Protein AF-X1DKK3-F1 (afdb_monomer_lite)

pLDDT: mean 79.42, std 13.11, range [41.56, 94.38]

Organism: NCBI:txid412755

Secondary structure (DSSP, 8-state):
-HHHHHHHHHHHHTS--HHHHHHHHTT-HHHHHHHHHT--HHHHHHHHHHHHHHGGGS-HHHHHHHHHHHHHHHHHTT---

Foldseek 3Di:
DVVVVVVVVVVCVQEPALVQLVVCLVPPLVSNLVNLLRHDPVRVVVSCVVVVVCLVVDDPSSNVSVVVSVVCCVPCNNVPD

Structure (mmCIF, N/CA/C/O backbone):
data_AF-X1DKK3-F1
#
_entry.id   AF-X1DKK3-F1
#
loop_
_atom_site.group_PDB
_atom_site.id
_atom_site.type_symbol
_atom_site.label_atom_id
_atom_site.label_alt_id
_atom_site.label_comp_id
_atom_site.label_asym_id
_atom_site.label_entity_id
_atom_site.label_seq_id
_atom_site.pdbx_PDB_ins_code
_atom_site.Cartn_x
_atom_site.Cartn_y
_atom_site.Cartn_z
_atom_site.occupancy
_atom_site.B_iso_or_equiv
_atom_site.auth_seq_id
_atom_site.auth_comp_id
_atom_site.auth_asym_id
_atom_site.auth_atom_id
_atom_site.pdbx_PDB_model_num
ATOM 1 N N . MET A 1 1 ? -14.893 -13.200 26.616 1.00 57.75 1 MET A N 1
ATOM 2 C CA .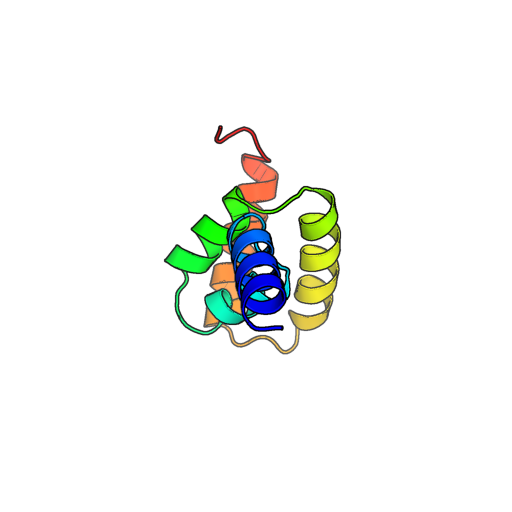 MET A 1 1 ? -13.996 -13.558 25.489 1.00 57.75 1 MET A CA 1
ATOM 3 C C . MET A 1 1 ? -14.488 -12.976 24.158 1.00 57.75 1 MET A C 1
ATOM 5 O O . MET A 1 1 ? -13.741 -12.239 23.528 1.00 57.75 1 MET A O 1
ATOM 9 N N . ILE A 1 2 ? -15.760 -13.183 23.789 1.00 64.62 2 ILE A N 1
ATOM 10 C CA . ILE A 1 2 ? -16.375 -12.641 22.555 1.00 64.62 2 ILE A CA 1
ATOM 11 C C . ILE A 1 2 ? -16.349 -11.098 22.490 1.00 64.62 2 ILE A C 1
ATOM 13 O O . ILE A 1 2 ? -16.064 -10.537 21.434 1.00 64.62 2 ILE A O 1
ATOM 17 N N . SER A 1 3 ? -16.571 -10.393 23.608 1.00 65.25 3 SER A N 1
ATOM 18 C CA . SER A 1 3 ? -16.542 -8.918 23.644 1.00 65.25 3 SER A CA 1
ATOM 19 C C . SER A 1 3 ? -15.147 -8.327 23.401 1.00 65.25 3 SER A C 1
ATOM 21 O O . SER A 1 3 ? -15.031 -7.346 22.676 1.00 65.25 3 SER A O 1
ATOM 23 N N . ARG A 1 4 ? -14.080 -8.948 23.930 1.00 57.84 4 ARG A N 1
ATOM 24 C CA . ARG A 1 4 ? -12.682 -8.538 23.683 1.00 57.84 4 ARG A CA 1
ATOM 25 C C . ARG A 1 4 ? -12.276 -8.760 22.226 1.00 57.84 4 ARG A C 1
ATOM 27 O O . ARG A 1 4 ? -11.621 -7.897 21.658 1.00 57.84 4 ARG A O 1
ATOM 34 N N . ILE A 1 5 ? -12.712 -9.860 21.606 1.00 59.69 5 ILE A N 1
ATOM 35 C CA . ILE A 1 5 ? -12.466 -10.130 20.179 1.00 59.69 5 ILE A CA 1
ATOM 36 C C . ILE A 1 5 ? -13.222 -9.123 19.301 1.00 59.69 5 ILE A C 1
ATOM 38 O O . ILE A 1 5 ? -12.640 -8.565 18.375 1.00 59.69 5 ILE A O 1
ATOM 42 N N . LYS A 1 6 ? -14.494 -8.826 19.611 1.00 61.44 6 LYS A N 1
ATOM 43 C CA . LYS A 1 6 ? -15.266 -7.783 18.911 1.00 61.44 6 LYS A CA 1
ATOM 44 C C . LYS A 1 6 ? -14.653 -6.390 19.083 1.00 61.44 6 LYS A C 1
ATOM 46 O O . LYS A 1 6 ? -14.579 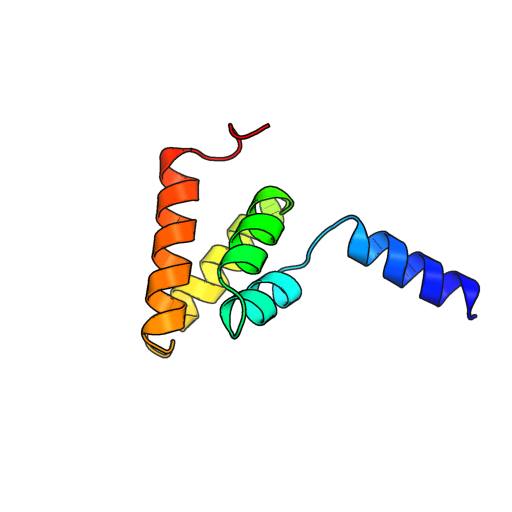-5.652 18.110 1.00 61.44 6 LYS A O 1
ATOM 51 N N . ALA A 1 7 ? -14.174 -6.047 20.278 1.00 57.91 7 ALA A N 1
ATOM 52 C CA . ALA A 1 7 ? -13.492 -4.780 20.539 1.00 57.91 7 ALA A CA 1
ATOM 53 C C . ALA A 1 7 ? -12.135 -4.688 19.822 1.00 57.91 7 ALA A C 1
ATOM 55 O O . ALA A 1 7 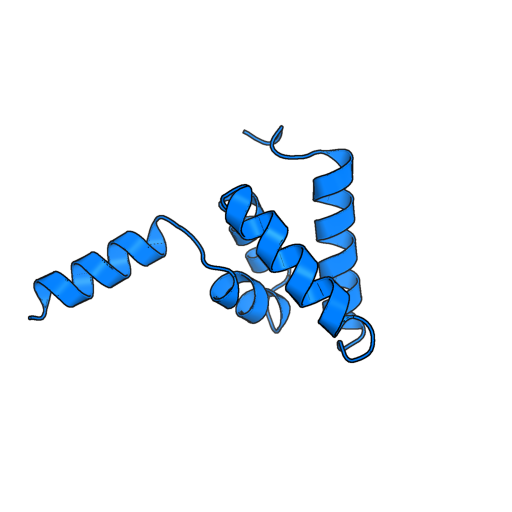? -11.796 -3.631 19.302 1.00 57.91 7 ALA A O 1
ATOM 56 N N . GLY A 1 8 ? -11.391 -5.795 19.736 1.00 56.75 8 GLY A N 1
ATOM 57 C CA . GLY A 1 8 ? -10.166 -5.888 18.939 1.00 56.75 8 GLY A CA 1
ATOM 58 C C . GLY A 1 8 ? -10.435 -5.703 17.445 1.00 56.75 8 GLY A C 1
ATOM 59 O O . GLY A 1 8 ? -9.765 -4.903 16.803 1.00 56.75 8 GLY A O 1
ATOM 60 N N . LYS A 1 9 ? -11.479 -6.355 16.912 1.00 54.81 9 LYS A N 1
ATOM 61 C CA . LYS A 1 9 ? -11.929 -6.157 15.524 1.00 54.81 9 LYS A CA 1
ATOM 62 C C . LYS A 1 9 ? -12.392 -4.722 15.258 1.00 54.81 9 LYS A C 1
ATOM 64 O O . LYS A 1 9 ? -12.053 -4.179 14.218 1.00 54.81 9 LYS A O 1
ATOM 69 N N . ARG A 1 10 ? -13.103 -4.097 16.204 1.00 57.50 10 ARG A N 1
ATOM 70 C CA . ARG A 1 10 ? -13.559 -2.701 16.098 1.00 57.50 10 ARG A CA 1
ATOM 71 C C . ARG A 1 10 ? -12.395 -1.699 16.127 1.00 57.50 10 ARG A C 1
ATOM 73 O O . ARG A 1 10 ? -12.344 -0.803 15.300 1.00 57.50 10 ARG A O 1
ATOM 80 N N . LYS A 1 11 ? -11.409 -1.901 17.006 1.00 56.00 11 LYS A N 1
ATOM 81 C CA . LYS A 1 11 ? -10.167 -1.105 17.014 1.00 56.00 11 LYS A CA 1
ATOM 82 C C . LYS A 1 11 ? -9.338 -1.281 15.741 1.00 56.00 11 LYS A C 1
ATOM 84 O O . LYS A 1 11 ? -8.704 -0.329 15.302 1.00 56.00 11 LYS A O 1
ATOM 89 N N . SER A 1 12 ? -9.340 -2.484 15.165 1.00 53.00 12 SER A N 1
ATOM 90 C CA . SER A 1 12 ? -8.698 -2.763 13.875 1.00 53.00 12 SER A CA 1
ATOM 91 C C . SER A 1 12 ? -9.439 -2.107 12.711 1.00 53.00 12 SER A C 1
ATOM 93 O O . SER A 1 12 ? -8.795 -1.637 11.788 1.00 53.00 12 SER A O 1
ATOM 95 N N . SER A 1 13 ? -10.774 -2.032 12.749 1.00 56.84 13 SER A N 1
ATOM 96 C CA . SER A 1 13 ? -11.543 -1.300 11.734 1.00 56.84 13 SER A CA 1
ATOM 97 C C . SER A 1 13 ? -11.407 0.221 11.845 1.00 56.84 13 SER A C 1
ATOM 99 O O . SER A 1 13 ? -11.716 0.914 10.891 1.00 56.84 13 SER A O 1
ATOM 101 N N . GLU A 1 14 ? -10.963 0.738 12.994 1.00 63.25 14 GLU A N 1
ATOM 102 C CA . GLU A 1 14 ? -10.718 2.172 13.219 1.00 63.25 14 GLU A CA 1
ATOM 103 C C . GLU A 1 14 ? -9.299 2.611 12.801 1.00 63.25 14 GLU A C 1
ATOM 105 O O . GLU A 1 14 ? -9.018 3.804 12.791 1.00 63.25 14 GLU A O 1
ATOM 110 N N . ASN A 1 15 ? -8.384 1.680 12.498 1.00 66.25 15 ASN A N 1
ATOM 111 C CA . ASN A 1 15 ? -7.033 1.988 12.017 1.00 66.25 15 ASN A CA 1
ATOM 112 C C . ASN A 1 15 ? -6.568 0.900 11.037 1.00 66.25 15 ASN A C 1
ATOM 114 O O . ASN A 1 15 ? -6.164 -0.175 11.500 1.00 66.25 15 ASN A O 1
ATOM 118 N N . PRO A 1 16 ? -6.586 1.161 9.721 1.00 74.19 16 PRO A N 1
ATOM 119 C CA . PRO A 1 16 ? -6.096 0.197 8.752 1.00 74.19 16 PRO A CA 1
ATOM 120 C C . PRO A 1 16 ? -4.638 -0.189 9.014 1.00 74.19 16 PRO A C 1
ATOM 122 O O . PRO A 1 16 ? -3.807 0.639 9.396 1.00 74.19 16 PRO A O 1
ATOM 125 N N . THR A 1 17 ? -4.316 -1.460 8.791 1.00 83.38 17 THR A N 1
ATOM 126 C CA . THR A 1 17 ? -2.952 -1.982 8.915 1.00 83.38 17 THR A CA 1
ATOM 127 C C . THR A 1 17 ? -2.241 -2.042 7.561 1.00 83.38 17 THR A C 1
ATOM 129 O O . THR A 1 17 ? -2.858 -2.018 6.497 1.00 83.38 17 THR A O 1
ATOM 132 N N . ILE A 1 18 ? -0.916 -2.208 7.595 1.00 81.81 18 ILE A N 1
ATOM 133 C CA . ILE A 1 18 ? -0.086 -2.478 6.406 1.00 81.81 18 ILE A CA 1
ATOM 134 C C . ILE A 1 18 ? -0.601 -3.716 5.653 1.00 81.81 18 ILE A C 1
ATOM 136 O O . ILE A 1 18 ? -0.636 -3.734 4.424 1.00 81.81 18 ILE A O 1
ATOM 140 N N . GLN A 1 19 ? -1.050 -4.743 6.382 1.00 82.69 19 GLN A N 1
ATOM 141 C CA . GLN A 1 19 ? -1.594 -5.963 5.788 1.00 82.69 19 GLN A CA 1
ATOM 142 C C . GLN A 1 19 ? -2.917 -5.706 5.057 1.00 82.69 19 GLN A C 1
ATOM 144 O O . GLN A 1 19 ? -3.131 -6.273 3.984 1.00 82.69 19 GLN A O 1
ATOM 149 N N . ASP A 1 20 ? -3.782 -4.841 5.593 1.00 82.88 20 ASP A N 1
ATOM 150 C CA . ASP A 1 20 ? -5.034 -4.462 4.929 1.00 82.88 20 ASP A CA 1
ATOM 151 C C . ASP A 1 20 ? -4.749 -3.759 3.599 1.00 82.88 20 ASP A C 1
ATOM 153 O O . ASP A 1 20 ? -5.399 -4.049 2.592 1.00 82.88 20 ASP A O 1
ATOM 157 N N . PHE A 1 21 ? -3.726 -2.898 3.569 1.00 86.06 21 PHE A N 1
ATOM 158 C CA . PHE A 1 21 ? -3.287 -2.233 2.344 1.00 86.06 21 PHE A CA 1
ATOM 159 C C . PHE A 1 21 ? -2.743 -3.224 1.310 1.00 86.06 21 PHE A C 1
ATOM 161 O O . PHE A 1 21 ? -3.175 -3.206 0.159 1.00 86.06 21 PHE A O 1
ATOM 168 N N . ILE A 1 22 ? -1.842 -4.127 1.714 1.00 84.50 22 ILE A N 1
ATOM 169 C CA . ILE A 1 22 ? -1.278 -5.152 0.819 1.00 84.50 22 ILE A CA 1
ATOM 170 C C . ILE A 1 22 ? -2.387 -6.053 0.263 1.00 84.50 22 ILE A C 1
ATOM 172 O O . ILE A 1 22 ? -2.400 -6.359 -0.928 1.00 84.50 22 ILE A O 1
ATOM 176 N N . THR A 1 23 ? -3.355 -6.431 1.100 1.00 87.56 23 THR A N 1
ATOM 177 C CA . THR A 1 23 ? -4.511 -7.235 0.676 1.00 87.56 23 THR A CA 1
ATOM 178 C C . THR A 1 23 ? -5.368 -6.476 -0.340 1.00 87.56 23 THR A C 1
ATOM 180 O O . THR A 1 23 ? -5.808 -7.047 -1.335 1.00 87.56 23 THR A O 1
ATOM 183 N N . ALA A 1 24 ? -5.589 -5.175 -0.133 1.00 86.06 24 ALA A N 1
ATOM 184 C CA . ALA A 1 24 ? -6.349 -4.352 -1.069 1.00 86.06 24 ALA A CA 1
ATOM 185 C C . ALA A 1 24 ? -5.621 -4.153 -2.407 1.00 86.06 24 ALA A C 1
ATOM 187 O O . ALA A 1 24 ? -6.260 -4.206 -3.458 1.00 86.06 24 ALA A O 1
ATOM 188 N N . LEU A 1 25 ? -4.295 -4.007 -2.384 1.00 84.69 25 LEU A N 1
ATOM 189 C CA . LEU A 1 25 ? -3.463 -3.922 -3.586 1.00 84.69 25 LEU A CA 1
ATOM 190 C C . LEU A 1 25 ? -3.593 -5.153 -4.498 1.00 84.69 25 LEU A C 1
ATOM 192 O O . LEU A 1 25 ? -3.461 -5.024 -5.712 1.00 84.69 25 LEU A O 1
ATOM 196 N N . GLN A 1 26 ? -3.872 -6.330 -3.934 1.00 83.69 26 GLN A N 1
ATOM 197 C CA . GLN A 1 26 ? -3.992 -7.576 -4.698 1.00 83.69 26 GLN A CA 1
ATOM 198 C C . GLN A 1 26 ? -5.308 -7.712 -5.478 1.00 83.69 26 GL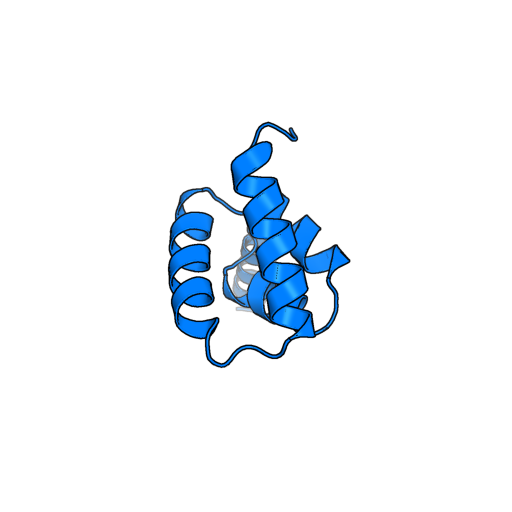N A C 1
ATOM 200 O O . GLN A 1 26 ? -5.368 -8.525 -6.397 1.00 83.69 26 GLN A O 1
ATOM 205 N N . GLY A 1 27 ? -6.364 -6.964 -5.135 1.00 76.94 27 GLY A N 1
ATOM 206 C CA . GLY A 1 27 ? -7.691 -7.219 -5.716 1.00 76.94 27 GLY A CA 1
ATOM 207 C C . GLY A 1 27 ? -8.635 -6.029 -5.865 1.00 76.94 27 GLY A C 1
ATOM 208 O O . GLY A 1 27 ? -9.642 -6.154 -6.556 1.00 76.94 27 GLY A O 1
ATOM 209 N N . ALA A 1 28 ? -8.354 -4.879 -5.249 1.00 81.94 28 ALA A N 1
ATOM 210 C CA . ALA A 1 28 ? -9.238 -3.717 -5.296 1.00 81.94 28 ALA A CA 1
ATOM 211 C C . ALA A 1 28 ? -8.449 -2.395 -5.183 1.00 81.94 28 ALA A C 1
ATOM 213 O O . ALA A 1 28 ? -8.337 -1.838 -4.086 1.00 81.94 28 ALA A O 1
ATOM 214 N N . PRO A 1 29 ? -7.965 -1.830 -6.308 1.00 77.31 29 PRO A N 1
ATOM 215 C CA . PRO A 1 29 ? -7.193 -0.582 -6.322 1.00 77.31 29 PRO A CA 1
ATOM 216 C C . PRO A 1 29 ? -7.880 0.589 -5.604 1.00 77.31 29 PRO A C 1
ATOM 218 O O . PRO A 1 29 ? -7.252 1.312 -4.837 1.00 77.31 29 PRO A O 1
ATOM 221 N N . GLN A 1 30 ? -9.198 0.733 -5.773 1.00 81.62 30 GLN A N 1
ATOM 222 C CA . GLN A 1 30 ? -9.990 1.774 -5.102 1.00 81.62 30 GLN A CA 1
ATOM 223 C C . GLN A 1 30 ? -9.955 1.645 -3.573 1.00 81.62 30 GLN A C 1
ATOM 225 O O . GLN A 1 30 ? -9.900 2.644 -2.859 1.00 81.62 30 GLN A O 1
ATOM 230 N N . ARG A 1 31 ? -9.945 0.409 -3.063 1.00 82.56 31 ARG A N 1
ATOM 231 C CA . ARG A 1 31 ? -9.866 0.133 -1.626 1.00 82.56 31 ARG A CA 1
ATOM 232 C C . ARG A 1 31 ? -8.471 0.425 -1.076 1.00 82.56 31 ARG A C 1
ATOM 234 O O . ARG A 1 31 ? -8.364 0.896 0.049 1.00 82.56 31 ARG A O 1
ATOM 241 N N . ALA A 1 32 ? -7.418 0.194 -1.862 1.00 83.75 32 ALA A N 1
ATOM 242 C CA . ALA A 1 32 ? -6.055 0.549 -1.466 1.00 83.75 32 ALA A CA 1
ATOM 243 C C . ALA A 1 32 ? -5.914 2.068 -1.264 1.00 83.75 32 ALA A C 1
ATOM 245 O O . ALA A 1 32 ? -5.331 2.499 -0.274 1.00 83.75 32 ALA A O 1
ATOM 246 N N . ILE A 1 33 ? -6.534 2.876 -2.133 1.00 83.62 33 ILE A N 1
ATOM 247 C CA . ILE A 1 33 ? -6.560 4.342 -1.995 1.00 83.62 33 ILE A CA 1
ATOM 248 C C . ILE A 1 33 ? -7.275 4.771 -0.703 1.00 83.62 33 ILE A C 1
ATOM 250 O O . ILE A 1 33 ? -6.754 5.606 0.029 1.00 83.62 33 ILE A O 1
ATOM 254 N N . GLN A 1 34 ? -8.435 4.185 -0.389 1.00 82.81 34 GLN A N 1
ATOM 255 C CA . GLN A 1 34 ? -9.169 4.493 0.851 1.00 82.81 34 GLN A CA 1
ATOM 256 C C . GLN A 1 34 ? -8.344 4.165 2.101 1.00 82.81 34 GLN A C 1
ATOM 258 O O . GLN A 1 34 ? -8.205 4.995 2.994 1.00 82.81 34 GLN A O 1
ATOM 263 N N . ILE A 1 35 ? -7.738 2.975 2.123 1.00 83.81 35 ILE A N 1
ATOM 264 C CA . ILE A 1 35 ? -6.880 2.519 3.223 1.00 83.81 35 ILE A CA 1
ATOM 265 C 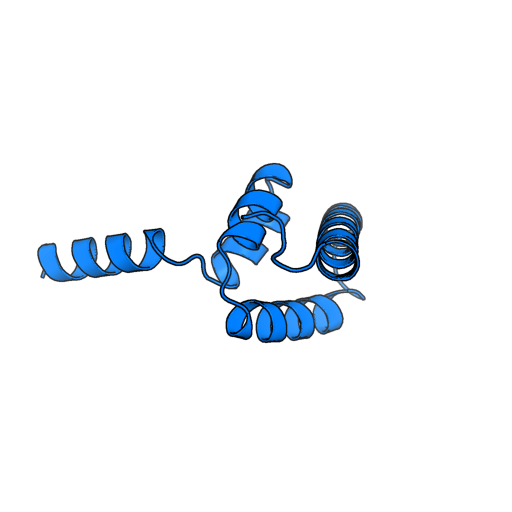C . ILE A 1 35 ? -5.670 3.439 3.396 1.00 83.81 35 ILE A C 1
ATOM 267 O O . ILE A 1 35 ? -5.277 3.728 4.522 1.00 83.81 35 ILE A O 1
ATOM 271 N N . TYR A 1 36 ? -5.090 3.912 2.293 1.00 83.25 36 TYR A N 1
ATOM 272 C CA . TYR A 1 36 ? -3.985 4.862 2.317 1.00 83.25 36 TYR A CA 1
ATOM 273 C C . TYR A 1 36 ? -4.364 6.192 2.986 1.00 83.25 36 TYR A C 1
ATOM 275 O O . TYR A 1 36 ? -3.599 6.686 3.813 1.00 83.25 36 TYR A O 1
ATOM 283 N N . VAL A 1 37 ? -5.541 6.750 2.682 1.00 82.12 37 VAL A N 1
ATOM 284 C CA . VAL A 1 37 ? -6.011 8.013 3.288 1.00 82.12 37 VAL A CA 1
ATOM 285 C C . VAL A 1 37 ? -6.167 7.881 4.807 1.00 82.12 37 VAL A C 1
ATOM 287 O O . VAL A 1 37 ? -5.867 8.811 5.551 1.00 82.12 37 VAL A O 1
ATOM 290 N N . GLU A 1 38 ? -6.593 6.711 5.276 1.00 83.38 38 GLU A N 1
ATOM 291 C CA . GLU A 1 38 ? -6.808 6.422 6.697 1.00 83.38 38 GLU A CA 1
ATOM 292 C C . GLU A 1 38 ? -5.539 5.931 7.426 1.00 83.38 38 GLU A C 1
ATOM 294 O O . GLU A 1 38 ? -5.554 5.711 8.641 1.00 83.38 38 GLU A O 1
ATOM 299 N N . LEU A 1 39 ? -4.423 5.750 6.711 1.00 80.50 39 LEU A N 1
ATOM 300 C CA . LEU A 1 39 ? -3.187 5.217 7.274 1.00 80.50 39 LEU A CA 1
ATOM 301 C C . LEU A 1 39 ? -2.477 6.262 8.157 1.00 80.50 39 LEU A C 1
ATOM 303 O O . LEU A 1 39 ? -2.400 7.460 7.862 1.00 80.50 39 LEU A O 1
ATOM 307 N N . ARG A 1 40 ? -1.882 5.816 9.267 1.00 77.44 40 ARG A N 1
ATOM 308 C CA . ARG A 1 40 ? -1.038 6.694 10.098 1.00 77.44 40 ARG A CA 1
ATOM 309 C C . ARG A 1 40 ? 0.304 6.928 9.405 1.00 77.44 40 ARG A C 1
ATOM 311 O O . ARG A 1 40 ? 0.836 6.020 8.777 1.00 77.44 40 ARG A O 1
ATOM 318 N N . ASP A 1 41 ? 0.928 8.085 9.625 1.00 79.81 41 ASP A N 1
ATOM 319 C CA . ASP A 1 41 ? 2.196 8.440 8.950 1.00 79.81 41 ASP A CA 1
ATOM 320 C C . ASP A 1 41 ? 3.321 7.448 9.257 1.00 79.81 41 ASP A C 1
ATOM 322 O O . ASP A 1 41 ? 4.103 7.061 8.392 1.00 79.81 41 ASP A O 1
ATOM 326 N N . ARG A 1 42 ? 3.369 6.966 10.503 1.00 80.19 42 ARG A N 1
ATOM 327 C CA . ARG A 1 42 ? 4.333 5.937 10.910 1.00 80.19 42 ARG A CA 1
ATOM 328 C C . ARG A 1 42 ? 4.134 4.615 10.161 1.00 80.19 42 ARG A C 1
ATOM 330 O O . ARG A 1 42 ? 5.110 3.924 9.885 1.00 80.19 42 ARG A O 1
ATOM 337 N N . ASP A 1 43 ? 2.883 4.269 9.858 1.00 83.44 43 ASP A N 1
ATOM 338 C CA . ASP A 1 43 ? 2.542 3.028 9.166 1.00 83.44 43 ASP A CA 1
ATOM 339 C C . ASP A 1 43 ? 2.828 3.184 7.666 1.00 83.44 43 ASP A C 1
ATOM 341 O O . ASP A 1 43 ? 3.235 2.217 7.030 1.00 83.44 43 ASP A O 1
ATOM 345 N N . TRP A 1 44 ? 2.727 4.406 7.125 1.00 85.88 44 TRP A N 1
ATOM 346 C CA . TRP A 1 44 ? 3.111 4.720 5.749 1.00 85.88 44 TRP A CA 1
ATOM 347 C C . TRP A 1 44 ? 4.606 4.495 5.519 1.00 85.88 44 TRP A C 1
ATOM 349 O O . TRP A 1 44 ? 4.987 3.830 4.562 1.00 85.88 44 TRP A O 1
ATOM 359 N N . ILE A 1 45 ? 5.464 4.974 6.427 1.00 87.50 45 ILE A N 1
ATOM 360 C CA . ILE A 1 45 ? 6.920 4.772 6.316 1.00 87.50 45 ILE A CA 1
ATOM 361 C C . ILE A 1 45 ? 7.263 3.278 6.286 1.00 87.50 45 ILE A C 1
ATOM 363 O O . ILE A 1 45 ? 8.124 2.845 5.520 1.00 87.50 45 ILE A O 1
ATOM 367 N N . GLN A 1 46 ? 6.602 2.481 7.127 1.00 88.56 46 GLN A N 1
ATOM 368 C CA . GLN A 1 46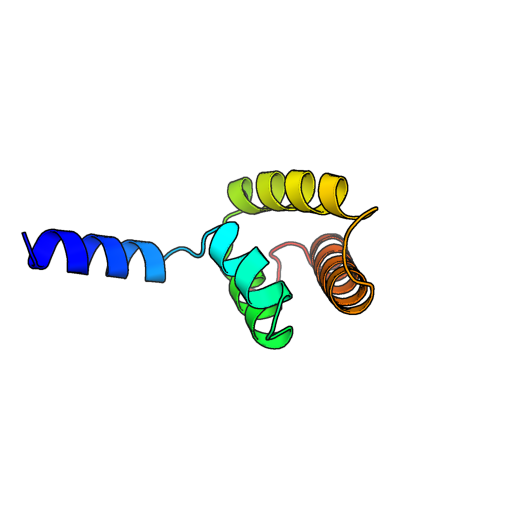 ? 6.803 1.034 7.151 1.00 88.56 46 GLN A CA 1
ATOM 369 C C . GLN A 1 46 ? 6.269 0.370 5.879 1.00 88.56 46 GLN A C 1
ATOM 371 O O . GLN A 1 46 ? 6.960 -0.464 5.300 1.00 88.56 46 GLN A O 1
ATOM 376 N N . LEU A 1 47 ? 5.080 0.769 5.423 1.00 89.31 47 LEU A N 1
ATOM 377 C CA . LEU A 1 47 ? 4.470 0.286 4.190 1.00 89.31 47 LEU A CA 1
ATOM 378 C C . LEU A 1 47 ? 5.361 0.561 2.973 1.00 89.31 47 LEU A C 1
ATOM 380 O O . LEU A 1 47 ? 5.622 -0.361 2.207 1.00 89.31 47 LEU A O 1
ATOM 384 N N . LYS A 1 48 ? 5.881 1.787 2.845 1.00 91.38 48 LYS A N 1
ATOM 385 C CA . LYS A 1 48 ? 6.798 2.191 1.773 1.00 91.38 48 LYS A CA 1
ATOM 386 C C . LYS A 1 48 ? 8.036 1.301 1.741 1.00 91.38 48 LYS A C 1
ATOM 388 O O . LYS A 1 48 ? 8.313 0.684 0.726 1.00 91.38 48 LYS A O 1
ATOM 393 N N . ARG A 1 49 ? 8.701 1.102 2.885 1.00 91.31 49 ARG A N 1
ATOM 394 C CA . ARG A 1 49 ? 9.869 0.202 2.977 1.00 91.31 49 ARG A CA 1
ATOM 395 C C . ARG A 1 49 ? 9.565 -1.227 2.531 1.00 91.31 49 ARG A C 1
ATOM 397 O O . ARG A 1 49 ? 10.407 -1.855 1.897 1.00 91.31 49 ARG A O 1
ATOM 404 N N . VAL A 1 50 ? 8.397 -1.754 2.904 1.00 90.50 50 VAL A N 1
ATOM 405 C CA . VAL A 1 50 ? 7.981 -3.108 2.514 1.00 90.50 50 VAL A CA 1
ATOM 406 C C . VAL A 1 50 ? 7.728 -3.171 1.013 1.00 90.50 50 VAL A C 1
ATOM 408 O O . VAL A 1 50 ? 8.227 -4.081 0.357 1.00 90.50 50 VAL A O 1
ATOM 411 N N . LEU A 1 51 ? 6.975 -2.219 0.466 1.00 92.12 51 LEU A N 1
ATOM 412 C CA . LEU A 1 51 ? 6.608 -2.243 -0.943 1.00 92.12 51 LEU A CA 1
ATOM 413 C C . LEU A 1 51 ? 7.797 -1.964 -1.850 1.00 92.12 51 LEU A C 1
ATOM 415 O O . LEU A 1 51 ? 7.968 -2.739 -2.782 1.00 92.12 51 LEU A O 1
ATOM 419 N N . ASP A 1 52 ? 8.669 -1.010 -1.515 1.00 93.00 52 ASP A N 1
ATOM 420 C CA . ASP A 1 52 ? 9.924 -0.739 -2.231 1.00 93.00 52 ASP A CA 1
ATOM 421 C C . ASP A 1 52 ? 10.796 -2.004 -2.328 1.00 93.00 52 ASP A C 1
ATOM 423 O O . ASP A 1 52 ? 11.328 -2.333 -3.387 1.00 93.00 52 ASP A O 1
ATOM 427 N N . ALA A 1 53 ? 10.902 -2.770 -1.235 1.00 93.38 53 ALA A N 1
ATOM 428 C CA . ALA A 1 53 ? 11.637 -4.035 -1.222 1.00 93.38 53 ALA A CA 1
ATOM 429 C C . ALA A 1 53 ? 10.967 -5.130 -2.074 1.00 93.38 53 ALA A C 1
ATOM 431 O O . ALA A 1 53 ? 11.643 -6.034 -2.568 1.00 93.38 53 ALA A O 1
ATOM 432 N N . MET A 1 54 ? 9.644 -5.064 -2.242 1.00 90.62 54 MET A N 1
ATOM 433 C CA . MET A 1 54 ? 8.863 -6.010 -3.039 1.00 90.62 54 MET A CA 1
ATOM 434 C C . MET A 1 54 ? 8.730 -5.609 -4.513 1.00 90.62 54 MET A C 1
ATOM 436 O O . MET A 1 54 ? 8.378 -6.469 -5.318 1.00 90.62 54 MET A O 1
ATOM 440 N N . GLU A 1 55 ? 9.013 -4.360 -4.894 1.00 92.12 55 GLU A N 1
ATOM 441 C CA . GLU A 1 55 ? 8.871 -3.867 -6.275 1.00 92.12 55 GLU A CA 1
ATOM 442 C C . GLU A 1 55 ? 9.472 -4.790 -7.345 1.00 92.12 55 GLU A C 1
ATOM 444 O O . GLU A 1 55 ? 8.773 -5.054 -8.326 1.00 92.12 55 GLU A O 1
ATOM 449 N N . PRO A 1 56 ? 10.689 -5.356 -7.179 1.00 94.38 56 PRO A N 1
ATOM 450 C CA . PRO A 1 56 ? 11.303 -6.194 -8.211 1.00 94.38 56 PRO A CA 1
ATOM 451 C C . PRO A 1 56 ? 10.541 -7.491 -8.505 1.00 94.38 56 PRO A C 1
ATOM 453 O O . PRO A 1 56 ? 10.722 -8.088 -9.563 1.00 94.38 56 PRO A O 1
ATOM 456 N N . ILE A 1 57 ? 9.719 -7.948 -7.557 1.00 93.06 57 ILE A N 1
ATOM 457 C CA . ILE A 1 57 ? 8.973 -9.212 -7.628 1.00 93.06 57 ILE A CA 1
ATOM 458 C C . ILE A 1 57 ? 7.456 -8.993 -7.683 1.00 93.06 57 ILE A C 1
ATOM 460 O O . ILE A 1 57 ? 6.683 -9.952 -7.658 1.00 93.06 57 ILE A O 1
ATOM 464 N N . MET A 1 58 ? 7.012 -7.736 -7.729 1.00 91.44 58 MET A N 1
ATOM 465 C CA . MET A 1 58 ? 5.603 -7.383 -7.689 1.00 91.44 58 MET A CA 1
ATOM 466 C C . MET A 1 58 ? 4.954 -7.589 -9.069 1.00 91.44 58 MET A C 1
ATOM 468 O O . MET A 1 58 ? 5.527 -7.194 -10.087 1.00 91.44 58 MET A O 1
ATOM 472 N N . PRO A 1 59 ? 3.735 -8.156 -9.150 1.00 92.25 59 PRO A N 1
ATOM 473 C CA . PRO A 1 59 ? 2.993 -8.201 -10.405 1.00 92.25 59 PRO A CA 1
ATOM 474 C C . PRO A 1 59 ? 2.779 -6.790 -10.972 1.00 92.25 59 PRO A C 1
ATOM 476 O O . PRO A 1 59 ? 2.434 -5.873 -10.229 1.00 92.25 59 PRO A O 1
ATOM 479 N N . ILE A 1 60 ? 2.904 -6.623 -12.293 1.00 90.75 60 ILE A N 1
ATOM 480 C CA . ILE A 1 60 ? 2.868 -5.311 -12.977 1.00 90.75 60 ILE A CA 1
ATOM 481 C C . ILE A 1 60 ? 1.644 -4.466 -12.580 1.00 90.75 60 ILE A C 1
ATOM 483 O O . ILE A 1 60 ? 1.755 -3.264 -12.360 1.00 90.75 60 ILE A O 1
ATOM 487 N N . GLN A 1 61 ? 0.475 -5.094 -12.455 1.00 86.88 61 GLN A N 1
ATOM 488 C CA . GLN A 1 61 ? -0.782 -4.420 -12.102 1.00 86.88 61 GLN A CA 1
ATOM 489 C C . GLN A 1 61 ? -0.752 -3.847 -10.675 1.00 86.88 61 GLN A C 1
ATOM 491 O O . GLN A 1 61 ? -1.218 -2.733 -10.423 1.00 86.88 61 GLN A O 1
ATOM 496 N N . MET A 1 62 ? -0.165 -4.602 -9.745 1.00 89.44 62 MET A N 1
ATOM 497 C CA . MET A 1 62 ? 0.009 -4.190 -8.357 1.00 89.44 62 MET A CA 1
ATOM 498 C C . MET A 1 62 ? 1.074 -3.092 -8.258 1.00 89.44 62 MET A C 1
ATOM 500 O O . MET A 1 62 ? 0.844 -2.096 -7.578 1.00 89.44 62 MET A O 1
ATOM 504 N N . LEU A 1 63 ? 2.172 -3.216 -9.014 1.00 91.81 63 LEU A N 1
ATOM 505 C CA . LEU A 1 63 ? 3.232 -2.208 -9.089 1.00 91.81 63 LEU A CA 1
ATOM 506 C C . LEU A 1 63 ? 2.711 -0.869 -9.622 1.00 91.81 63 LEU A C 1
ATOM 508 O O . LEU A 1 63 ? 2.987 0.172 -9.034 1.00 91.81 63 LEU A O 1
ATOM 512 N N . ALA A 1 64 ? 1.912 -0.885 -10.691 1.00 90.75 64 ALA A N 1
ATOM 513 C CA . ALA A 1 64 ? 1.304 0.325 -11.243 1.00 90.75 64 ALA A CA 1
ATOM 514 C C . ALA A 1 64 ? 0.391 1.022 -10.221 1.00 90.75 64 ALA A C 1
ATOM 516 O O . ALA A 1 64 ? 0.449 2.241 -10.058 1.00 90.75 64 ALA A O 1
ATOM 517 N N . THR A 1 65 ? -0.416 0.244 -9.494 1.00 88.50 65 THR A N 1
ATOM 518 C CA . THR A 1 65 ? -1.300 0.772 -8.445 1.00 88.50 65 THR A CA 1
ATOM 519 C C . THR A 1 65 ? -0.495 1.341 -7.274 1.00 88.50 65 THR A C 1
ATOM 521 O O . THR A 1 65 ? -0.791 2.436 -6.803 1.00 88.50 65 THR A O 1
ATOM 524 N N . TRP A 1 66 ? 0.549 0.633 -6.833 1.00 91.88 66 TRP A N 1
ATOM 525 C CA . TRP A 1 66 ? 1.461 1.101 -5.791 1.00 91.88 66 TRP A CA 1
ATOM 526 C C . TRP A 1 66 ? 2.124 2.425 -6.179 1.00 91.88 66 TRP A C 1
ATOM 528 O O . TRP A 1 66 ? 2.016 3.393 -5.432 1.00 91.88 66 TRP A O 1
ATOM 538 N N . LYS A 1 67 ? 2.717 2.510 -7.375 1.00 93.25 67 LYS A N 1
ATOM 539 C CA . LYS A 1 67 ? 3.380 3.728 -7.860 1.00 93.25 67 LYS A CA 1
ATOM 540 C C . LYS A 1 67 ? 2.430 4.907 -8.026 1.00 93.25 67 LYS A C 1
ATOM 542 O O . LYS A 1 67 ? 2.820 6.037 -7.752 1.00 93.25 67 LYS A O 1
ATOM 547 N N . ALA A 1 68 ? 1.178 4.664 -8.410 1.00 90.25 68 ALA A N 1
ATOM 548 C CA . ALA A 1 68 ? 0.161 5.710 -8.425 1.00 90.25 68 ALA A CA 1
ATOM 549 C C . ALA A 1 68 ? -0.120 6.254 -7.012 1.00 90.25 68 ALA A C 1
ATOM 551 O O . ALA A 1 68 ? -0.173 7.467 -6.824 1.00 90.25 68 ALA A O 1
ATOM 552 N N . ILE A 1 69 ? -0.252 5.375 -6.013 1.00 89.00 69 ILE A N 1
ATOM 553 C CA . ILE A 1 69 ? -0.484 5.775 -4.616 1.00 89.00 69 ILE A CA 1
ATOM 554 C C . ILE A 1 69 ? 0.745 6.485 -4.034 1.00 89.00 69 ILE A C 1
ATOM 556 O O . ILE A 1 69 ? 0.596 7.509 -3.371 1.00 89.00 69 ILE A O 1
ATOM 560 N N . GLU A 1 70 ? 1.952 5.993 -4.319 1.00 91.38 70 GLU A N 1
ATOM 561 C CA . GLU A 1 70 ? 3.208 6.643 -3.937 1.00 91.38 70 GLU A CA 1
ATOM 562 C C . GLU A 1 70 ? 3.300 8.059 -4.519 1.00 91.38 70 GLU A C 1
ATOM 564 O O . GLU A 1 70 ? 3.510 9.017 -3.779 1.00 91.38 70 GLU A O 1
ATOM 569 N N . ALA A 1 71 ? 3.043 8.217 -5.820 1.00 90.38 71 ALA A N 1
ATOM 570 C CA . ALA A 1 71 ? 3.041 9.525 -6.467 1.00 90.38 71 ALA A CA 1
ATOM 571 C C . ALA A 1 71 ? 1.978 10.464 -5.873 1.00 90.38 71 ALA A C 1
ATOM 573 O O . ALA A 1 71 ? 2.239 11.654 -5.684 1.00 90.38 71 ALA A O 1
ATOM 574 N N . MET A 1 72 ? 0.791 9.946 -5.537 1.00 86.94 72 MET A N 1
ATOM 575 C CA . MET A 1 72 ? -0.245 10.720 -4.846 1.00 86.94 72 MET A CA 1
ATOM 576 C C . MET A 1 72 ? 0.211 11.171 -3.456 1.00 86.94 72 MET A C 1
ATOM 578 O O . MET A 1 72 ? -0.031 12.321 -3.092 1.00 86.94 72 MET A O 1
ATOM 582 N N . HIS A 1 73 ? 0.877 10.304 -2.690 1.00 86.81 73 HIS A N 1
ATOM 583 C CA . HIS A 1 73 ? 1.445 10.668 -1.394 1.00 86.81 73 HIS A CA 1
ATOM 584 C C . HIS A 1 73 ? 2.517 11.745 -1.530 1.00 86.81 73 HIS A C 1
ATOM 586 O O . HIS A 1 73 ? 2.483 12.740 -0.810 1.00 86.81 73 HIS A O 1
ATOM 592 N N . ASP A 1 74 ? 3.442 11.586 -2.469 1.00 86.81 74 ASP A N 1
ATOM 593 C CA . ASP A 1 74 ? 4.553 12.521 -2.629 1.00 86.81 74 ASP A CA 1
ATOM 594 C C . ASP A 1 74 ? 4.081 13.885 -3.168 1.00 86.81 74 ASP A C 1
ATOM 596 O O . ASP A 1 74 ? 4.649 14.920 -2.821 1.00 86.81 74 ASP A O 1
ATOM 600 N N . THR A 1 75 ? 2.992 13.908 -3.946 1.00 84.62 75 THR A N 1
ATOM 601 C CA . THR A 1 75 ? 2.398 15.140 -4.499 1.00 84.62 75 THR A CA 1
ATOM 602 C C . THR A 1 75 ? 1.472 15.853 -3.509 1.00 84.62 75 THR A C 1
ATOM 604 O O . THR A 1 75 ? 1.484 17.081 -3.418 1.00 84.62 75 THR A O 1
ATOM 607 N N . TYR A 1 76 ? 0.644 15.106 -2.774 1.00 76.38 76 TYR A N 1
ATOM 608 C CA . TYR A 1 76 ? -0.471 15.654 -1.988 1.00 76.38 76 TYR A CA 1
ATOM 609 C C . TYR A 1 76 ? -0.409 15.330 -0.492 1.00 76.38 76 TYR A C 1
ATOM 611 O O . TYR A 1 76 ? -1.393 15.585 0.203 1.00 76.38 76 TYR A O 1
ATOM 619 N N . GLY A 1 77 ? 0.699 14.755 -0.006 1.00 70.38 77 GLY A N 1
ATOM 620 C CA . GLY A 1 77 ? 0.857 14.139 1.319 1.00 70.38 77 GLY A CA 1
ATOM 621 C C . GLY A 1 77 ? -0.029 14.737 2.410 1.00 70.38 77 GLY A C 1
ATOM 622 O O . GLY A 1 77 ? 0.009 15.942 2.634 1.00 70.38 77 GLY A O 1
ATOM 623 N N . LYS A 1 78 ? -0.871 13.898 3.031 1.00 61.50 78 LYS A N 1
ATOM 624 C CA . LYS A 1 78 ? -1.896 14.205 4.056 1.00 61.50 78 LYS A CA 1
ATOM 625 C C . LYS A 1 78 ? -2.634 15.561 4.000 1.00 61.50 78 LYS A C 1
ATOM 627 O O . LYS A 1 78 ? -3.247 15.952 4.982 1.00 61.50 78 LYS A O 1
ATOM 632 N N . ARG A 1 79 ? -2.659 16.277 2.872 1.00 52.97 79 ARG A N 1
ATOM 633 C CA . ARG A 1 79 ? -3.473 17.496 2.690 1.00 52.97 79 ARG A CA 1
ATOM 634 C C . ARG A 1 79 ? -4.863 17.209 2.130 1.00 52.97 79 ARG A C 1
ATOM 636 O O . ARG A 1 79 ? -5.611 18.137 1.836 1.00 52.97 79 ARG A O 1
ATOM 643 N N . LEU A 1 80 ? -5.218 15.937 1.994 1.00 52.88 80 LEU A N 1
ATOM 644 C CA . LEU A 1 80 ? -6.573 15.500 1.692 1.00 52.88 80 LEU A CA 1
ATOM 645 C C . LEU A 1 80 ? -7.241 15.083 3.013 1.00 52.88 80 LEU A C 1
ATOM 647 O O . LEU A 1 80 ? -7.266 13.899 3.341 1.00 52.88 80 LEU A O 1
ATOM 651 N N . ASN A 1 81 ? -7.758 16.111 3.706 1.00 41.56 81 ASN A N 1
ATOM 652 C CA . ASN A 1 81 ? -8.482 16.175 4.995 1.00 41.56 81 ASN A CA 1
ATOM 653 C C . ASN A 1 81 ? -7.656 16.488 6.247 1.00 41.56 81 ASN A C 1
ATOM 655 O O . ASN A 1 81 ? -7.061 15.564 6.840 1.00 41.56 81 ASN A O 1
#

Sequence (81 aa):
MISRIKAGKRKSSENPTIQDFITALQGAPQRAIQIYVELRDRDWIQLKRVLDAMEPIMPIQMLATWKAIEAMHDTYGKRLN

Radius of gyration: 13.79 Å; chains: 1; bounding box: 28×31×38 Å